Protein AF-A0A3C1FKR0-F1 (afdb_monomer_lite)

pLDDT: mean 97.55, std 2.2, range [83.25, 98.62]

Secondary structure (DSSP, 8-state):
-HHHHHHTT--------TTPPTTGGGGTTT-HHHHHHHHHHHHHHHHHH-

Structure (mmCIF, N/CA/C/O backbone):
data_AF-A0A3C1FKR0-F1
#
_entry.id   AF-A0A3C1FKR0-F1
#
loop_
_atom_site.group_PDB
_atom_site.id
_atom_site.type_symbol
_atom_site.label_atom_id
_atom_site.label_alt_id
_atom_site.label_comp_id
_atom_site.label_asym_id
_atom_site.label_entity_id
_atom_site.label_seq_id
_atom_site.pdbx_PDB_ins_code
_atom_site.Cartn_x
_atom_site.Cartn_y
_atom_site.Cartn_z
_atom_site.occupancy
_atom_site.B_iso_or_equiv
_atom_site.auth_seq_id
_atom_site.auth_comp_id
_atom_site.auth_asym_id
_atom_site.auth_atom_id
_atom_site.pdbx_PDB_model_num
ATOM 1 N N . LEU A 1 1 ? -9.175 -9.979 0.658 1.00 95.69 1 LEU A N 1
ATOM 2 C CA . LEU A 1 1 ? -8.676 -9.798 2.043 1.00 95.69 1 LEU A CA 1
ATOM 3 C C . LEU A 1 1 ? -9.224 -8.512 2.658 1.00 95.69 1 LEU A C 1
ATOM 5 O O . LEU A 1 1 ? -9.889 -8.619 3.677 1.00 95.69 1 LEU A O 1
ATOM 9 N N . ALA A 1 2 ? -9.032 -7.355 2.013 1.00 97.75 2 ALA A N 1
ATOM 10 C CA . ALA A 1 2 ? -9.487 -6.047 2.501 1.00 97.75 2 ALA A CA 1
ATOM 11 C C . ALA A 1 2 ? -10.953 -6.010 2.976 1.00 97.75 2 ALA A C 1
ATOM 13 O O . ALA A 1 2 ? -11.192 -5.681 4.129 1.00 97.75 2 ALA A O 1
ATOM 14 N N . GLU A 1 3 ? -11.918 -6.470 2.170 1.00 98.19 3 GLU A N 1
ATOM 15 C CA . GLU A 1 3 ? -13.337 -6.498 2.585 1.00 98.19 3 GLU A CA 1
ATOM 16 C C . GLU A 1 3 ? -13.600 -7.320 3.852 1.00 98.19 3 GLU A C 1
ATOM 18 O O . GLU A 1 3 ? -14.387 -6.928 4.713 1.00 98.19 3 GLU A O 1
ATOM 23 N N . ARG A 1 4 ? -12.906 -8.455 4.009 1.00 98.56 4 ARG A N 1
ATOM 24 C CA . ARG A 1 4 ? -13.028 -9.287 5.216 1.00 98.56 4 ARG A CA 1
ATOM 25 C C . ARG A 1 4 ? -12.415 -8.590 6.430 1.00 98.56 4 ARG A C 1
ATOM 27 O O . ARG A 1 4 ? -13.008 -8.632 7.499 1.00 98.56 4 ARG A O 1
ATOM 34 N N . ALA A 1 5 ? -11.260 -7.947 6.258 1.00 98.44 5 ALA A N 1
ATOM 35 C CA . ALA A 1 5 ? -10.594 -7.188 7.314 1.00 98.44 5 ALA A CA 1
ATOM 36 C C . ALA A 1 5 ? -11.454 -5.997 7.770 1.00 98.44 5 ALA A C 1
ATOM 38 O O . ALA A 1 5 ? -11.719 -5.855 8.961 1.00 98.44 5 ALA A O 1
ATOM 39 N N . LYS A 1 6 ? -12.003 -5.233 6.819 1.00 98.12 6 LYS A N 1
ATOM 40 C CA . LYS A 1 6 ? -12.929 -4.129 7.089 1.00 98.12 6 LYS A CA 1
ATOM 41 C C . LYS A 1 6 ? -14.178 -4.607 7.829 1.00 98.12 6 LYS A C 1
ATOM 43 O O . LYS A 1 6 ? -14.566 -4.018 8.831 1.00 98.12 6 LYS A O 1
ATOM 48 N N . SER A 1 7 ? -14.772 -5.716 7.381 1.00 98.38 7 SER A N 1
ATOM 49 C CA . SER A 1 7 ? -15.942 -6.325 8.036 1.00 98.38 7 SER A CA 1
ATOM 50 C C . SER A 1 7 ? -15.652 -6.812 9.463 1.00 98.38 7 SER A C 1
ATOM 52 O O . SER A 1 7 ? -16.571 -6.912 10.270 1.00 98.38 7 SER A O 1
ATOM 54 N N . ALA A 1 8 ? -14.388 -7.100 9.787 1.00 98.62 8 ALA A N 1
ATOM 55 C CA . ALA A 1 8 ? -13.935 -7.471 11.126 1.00 98.62 8 ALA A CA 1
ATOM 56 C C . ALA 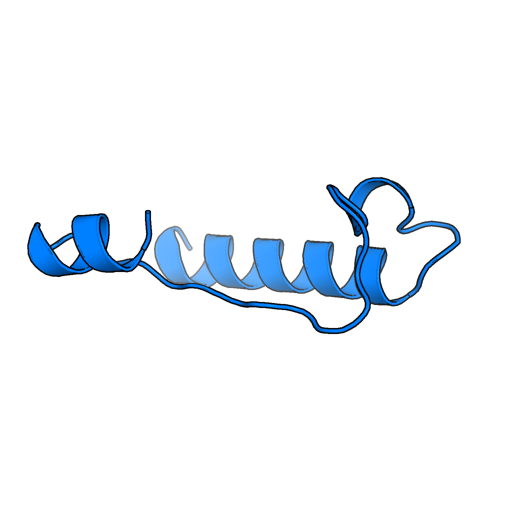A 1 8 ? -13.531 -6.262 11.999 1.00 98.62 8 ALA A C 1
ATOM 58 O 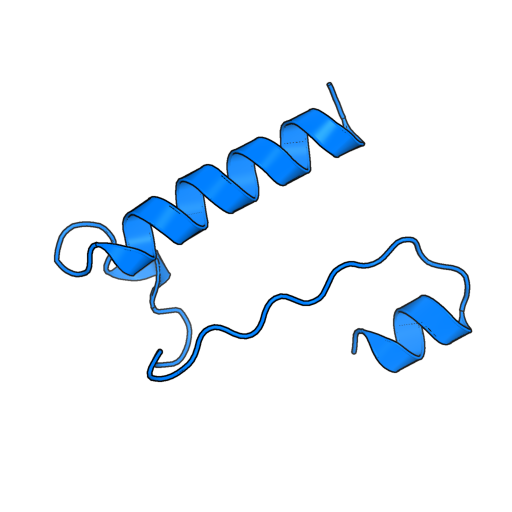O . ALA A 1 8 ? -13.048 -6.459 13.111 1.00 98.62 8 ALA A O 1
ATOM 59 N N . GLY A 1 9 ? -13.705 -5.026 11.514 1.00 98.25 9 GLY A N 1
ATOM 60 C CA . GLY A 1 9 ? -13.334 -3.806 12.239 1.00 98.25 9 GLY A CA 1
ATOM 61 C C . GLY A 1 9 ? -11.837 -3.484 12.224 1.00 98.25 9 GLY A C 1
ATOM 62 O O . GLY A 1 9 ? -11.388 -2.663 13.019 1.00 98.25 9 GLY A O 1
ATOM 63 N N . VAL A 1 10 ? -11.058 -4.119 11.343 1.00 98.25 10 VAL A N 1
ATOM 64 C CA . VAL A 1 10 ? -9.639 -3.791 11.146 1.00 98.25 10 VAL A CA 1
ATOM 65 C C . VAL A 1 10 ? -9.534 -2.526 10.297 1.00 98.25 10 VAL A C 1
ATOM 67 O O . VAL A 1 1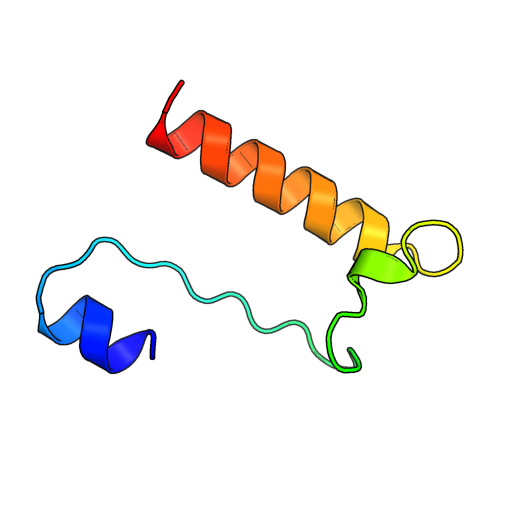0 ? -10.149 -2.451 9.231 1.00 98.25 10 VAL A O 1
ATOM 70 N N . ASP A 1 11 ? -8.732 -1.559 10.745 1.00 96.00 11 ASP A N 1
ATOM 71 C CA . ASP A 1 11 ? -8.332 -0.410 9.927 1.00 96.00 11 ASP A CA 1
ATOM 72 C C . ASP A 1 11 ? -7.462 -0.905 8.761 1.00 96.00 11 ASP A C 1
ATOM 74 O O . ASP A 1 11 ? -6.361 -1.423 8.964 1.00 96.00 11 ASP A O 1
ATOM 78 N N . VAL A 1 12 ? -8.005 -0.848 7.544 1.00 97.44 12 VAL A N 1
ATOM 79 C CA . VAL A 1 12 ? -7.405 -1.449 6.351 1.00 97.44 12 VAL A CA 1
ATOM 80 C C . VAL A 1 12 ? -7.583 -0.544 5.139 1.00 97.44 12 VAL A C 1
ATOM 82 O O . VAL A 1 12 ? -8.687 -0.087 4.840 1.00 97.44 12 VAL A O 1
ATOM 85 N N . THR A 1 13 ? -6.497 -0.380 4.387 1.00 97.19 13 THR A N 1
ATOM 86 C CA . THR A 1 13 ? -6.465 0.327 3.104 1.00 97.19 13 THR A CA 1
ATOM 87 C C . THR A 1 13 ? -6.072 -0.657 2.002 1.00 97.19 13 THR A C 1
ATOM 89 O O . THR A 1 13 ? -5.148 -1.452 2.176 1.00 97.19 13 THR A O 1
ATOM 92 N N . LEU A 1 14 ? -6.787 -0.637 0.872 1.00 97.94 14 LEU A N 1
ATOM 93 C CA . LEU A 1 14 ? -6.441 -1.391 -0.336 1.00 97.94 14 LEU A CA 1
ATOM 94 C C . LEU A 1 14 ? -6.170 -0.411 -1.471 1.00 97.94 14 LEU A C 1
ATOM 96 O O . LEU A 1 14 ? -7.049 0.368 -1.828 1.00 97.94 14 LEU A O 1
ATOM 100 N N . GLU A 1 15 ? -4.992 -0.519 -2.070 1.00 98.19 15 GLU A N 1
ATOM 101 C CA . GLU A 1 15 ? -4.593 0.268 -3.233 1.00 98.19 15 GLU A CA 1
ATOM 102 C C . GLU A 1 15 ? -4.292 -0.689 -4.380 1.00 98.19 15 GLU A C 1
ATOM 104 O O . GLU A 1 15 ? -3.346 -1.476 -4.323 1.00 98.19 15 GLU A O 1
ATOM 109 N N . VAL A 1 16 ? -5.147 -0.663 -5.400 1.00 97.75 16 VAL A N 1
ATOM 110 C CA . VAL A 1 16 ? -4.952 -1.420 -6.637 1.00 97.75 16 VAL A CA 1
ATOM 111 C C . VAL A 1 16 ? -4.258 -0.500 -7.627 1.00 97.75 16 VAL A C 1
ATOM 113 O O . VAL A 1 16 ? -4.713 0.619 -7.843 1.00 97.75 16 VAL A O 1
ATOM 116 N N . TRP A 1 17 ? -3.154 -0.974 -8.196 1.00 98.38 17 TRP A N 1
ATOM 117 C CA . TRP A 1 17 ? -2.393 -0.252 -9.207 1.00 98.38 17 TRP A CA 1
ATOM 118 C C . TRP A 1 17 ? -2.602 -0.955 -10.541 1.00 98.38 17 TRP A C 1
ATOM 120 O O . TRP A 1 17 ? -2.241 -2.127 -10.692 1.00 98.38 17 TRP A O 1
ATOM 130 N N . ASP A 1 18 ? -3.241 -0.254 -11.473 1.00 97.25 18 ASP A N 1
ATOM 131 C CA . ASP A 1 18 ? -3.552 -0.793 -12.791 1.00 97.25 18 ASP A CA 1
ATOM 132 C C . ASP A 1 18 ? -2.268 -1.095 -13.577 1.00 97.25 18 ASP A C 1
ATOM 134 O O . ASP A 1 18 ? -1.225 -0.481 -13.367 1.00 97.25 18 ASP A O 1
ATOM 138 N N . GLU A 1 19 ? -2.345 -2.087 -14.466 1.00 96.31 19 GLU A N 1
ATOM 139 C CA . GLU A 1 19 ? -1.250 -2.502 -15.363 1.00 96.31 19 GLU A CA 1
ATOM 140 C C . GLU A 1 19 ? 0.008 -3.059 -14.666 1.00 96.31 19 GLU A C 1
ATOM 142 O O . GLU A 1 19 ? 0.988 -3.405 -15.329 1.00 96.31 19 GLU A O 1
ATOM 147 N N . MET A 1 20 ? -0.022 -3.235 -13.342 1.00 98.19 20 MET A N 1
ATOM 148 C CA . MET A 1 20 ? 1.097 -3.789 -12.588 1.00 98.19 20 MET A CA 1
ATOM 149 C C . MET A 1 20 ? 1.074 -5.319 -12.529 1.00 98.19 20 MET A C 1
ATOM 151 O O . MET A 1 20 ? 0.061 -5.959 -12.233 1.00 98.19 20 MET A O 1
ATOM 155 N N . ILE A 1 21 ? 2.238 -5.926 -12.761 1.00 97.50 21 ILE A N 1
ATOM 156 C CA . ILE A 1 21 ? 2.457 -7.363 -12.552 1.00 97.50 21 ILE A CA 1
ATOM 157 C C . ILE A 1 21 ? 2.595 -7.689 -11.063 1.00 97.50 21 ILE A C 1
ATOM 159 O O . ILE A 1 21 ? 2.849 -6.816 -10.244 1.00 97.50 21 ILE A O 1
ATOM 163 N N . HIS A 1 22 ? 2.486 -8.963 -10.687 1.00 98.31 22 HIS A N 1
ATOM 164 C CA . HIS A 1 22 ? 2.677 -9.386 -9.298 1.00 98.31 22 HIS A CA 1
ATOM 165 C C . HIS A 1 22 ? 4.047 -8.945 -8.737 1.00 98.31 22 HIS A C 1
ATOM 167 O O . HIS A 1 22 ? 5.081 -9.226 -9.339 1.00 98.31 22 HIS A O 1
ATOM 173 N N . VAL A 1 23 ? 4.044 -8.289 -7.568 1.00 97.88 23 VAL A N 1
ATOM 174 C CA . VAL A 1 23 ? 5.245 -7.800 -6.849 1.00 97.88 23 VAL A CA 1
ATOM 175 C C . VAL A 1 23 ? 6.113 -6.856 -7.699 1.00 97.88 23 VAL A C 1
ATOM 177 O O . VAL A 1 23 ? 7.343 -6.922 -7.694 1.00 97.88 23 VAL A O 1
ATOM 180 N N . TRP A 1 24 ? 5.478 -5.949 -8.442 1.00 98.44 24 TRP A N 1
ATOM 181 C CA . TRP A 1 24 ? 6.170 -4.969 -9.284 1.00 98.44 24 TRP A CA 1
ATOM 182 C C . TRP A 1 24 ? 7.141 -4.054 -8.508 1.00 98.44 24 TRP A C 1
ATOM 184 O O . TRP A 1 24 ? 8.097 -3.544 -9.089 1.00 98.44 24 TRP A O 1
ATOM 194 N N . GLN A 1 25 ? 6.961 -3.897 -7.191 1.00 98.56 25 GLN A N 1
ATOM 195 C CA . GLN A 1 25 ? 7.829 -3.100 -6.313 1.00 98.56 25 GLN A CA 1
ATOM 196 C C . GLN A 1 25 ? 9.290 -3.569 -6.339 1.00 98.56 25 GLN A C 1
ATOM 198 O O . GLN A 1 25 ? 10.203 -2.763 -6.178 1.00 98.56 25 GLN A O 1
ATOM 203 N N . LEU A 1 26 ? 9.534 -4.863 -6.590 1.00 98.31 26 LEU A N 1
ATOM 204 C CA . LEU A 1 26 ? 10.891 -5.406 -6.705 1.00 98.31 26 LEU A CA 1
ATOM 205 C C . LEU A 1 26 ? 11.673 -4.774 -7.869 1.00 98.31 26 LEU A C 1
ATOM 207 O O . LEU A 1 26 ? 12.899 -4.709 -7.832 1.00 98.31 26 LEU A O 1
ATOM 211 N N . PHE A 1 27 ? 10.969 -4.270 -8.882 1.00 97.94 27 PHE A N 1
ATOM 212 C CA . PHE A 1 27 ? 11.551 -3.657 -10.070 1.00 97.94 27 PHE A CA 1
ATOM 213 C C . PHE A 1 27 ? 11.722 -2.138 -9.939 1.00 97.94 27 PHE A C 1
ATOM 215 O O . PHE A 1 27 ? 11.880 -1.472 -10.956 1.00 97.94 27 PHE A O 1
ATOM 222 N N . TYR A 1 28 ? 11.734 -1.572 -8.725 1.00 97.88 28 TYR A N 1
ATOM 223 C CA . TYR A 1 28 ? 11.836 -0.120 -8.488 1.00 97.88 28 TYR A CA 1
ATOM 224 C C . TYR A 1 28 ? 13.005 0.581 -9.208 1.00 97.88 28 TYR A C 1
ATOM 226 O O . TYR A 1 28 ? 12.939 1.776 -9.475 1.00 97.88 28 TYR A O 1
ATOM 234 N N . GLN A 1 29 ? 14.079 -0.145 -9.540 1.00 97.88 29 GLN A N 1
ATOM 235 C CA . GLN A 1 29 ? 15.222 0.401 -10.285 1.00 97.88 29 GLN A CA 1
ATOM 236 C C . GLN A 1 29 ? 14.957 0.564 -11.793 1.00 97.88 29 GLN A C 1
ATOM 238 O O . GLN A 1 29 ? 15.706 1.260 -12.472 1.00 97.88 29 GLN A O 1
ATOM 243 N N . MET A 1 30 ? 13.934 -0.107 -12.324 1.00 97.00 30 MET A N 1
ATOM 244 C CA . MET A 1 30 ? 13.589 -0.158 -13.750 1.00 97.00 30 MET A CA 1
ATOM 245 C C . MET A 1 30 ? 12.157 0.311 -14.044 1.00 97.00 30 MET A C 1
ATOM 247 O O . MET A 1 30 ? 11.848 0.621 -15.191 1.00 97.00 30 MET A O 1
ATOM 251 N N . LEU A 1 31 ? 11.295 0.347 -13.027 1.00 97.00 31 LEU A N 1
ATOM 252 C CA . LEU A 1 31 ? 9.880 0.690 -13.103 1.00 97.00 31 LEU A CA 1
ATOM 253 C C . LEU A 1 31 ? 9.585 1.815 -12.093 1.00 97.00 31 LEU A C 1
ATOM 255 O O . LEU A 1 31 ? 9.656 1.560 -10.885 1.00 97.00 31 LEU A O 1
ATOM 259 N N . PRO A 1 32 ? 9.274 3.046 -12.544 1.00 97.62 32 PRO A N 1
ATOM 260 C CA . PRO A 1 32 ? 9.016 4.18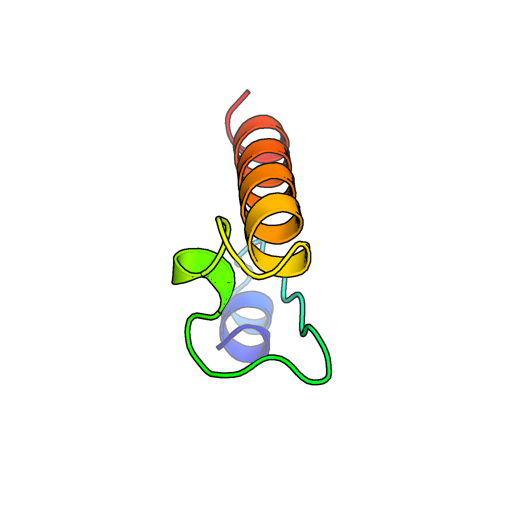7 -11.660 1.00 97.62 32 PRO A CA 1
ATOM 261 C C . PRO A 1 32 ? 7.933 3.926 -10.604 1.00 97.62 32 PRO A C 1
ATOM 263 O O . PRO A 1 32 ? 8.078 4.331 -9.453 1.00 97.62 32 PRO A O 1
ATOM 266 N N . GLU A 1 33 ? 6.887 3.188 -10.967 1.00 98.50 33 GLU A N 1
ATOM 267 C CA . GLU A 1 33 ? 5.781 2.775 -10.100 1.00 98.50 33 GLU A CA 1
ATOM 268 C C . GLU A 1 33 ? 6.267 1.909 -8.933 1.00 98.50 33 GLU A C 1
ATOM 270 O O . GLU A 1 33 ? 5.670 1.911 -7.858 1.00 98.50 33 GLU A O 1
ATOM 275 N N . GLY A 1 34 ? 7.379 1.187 -9.108 1.00 98.50 34 GLY A N 1
ATOM 276 C CA . GLY A 1 34 ? 8.009 0.444 -8.023 1.00 98.50 34 GLY A CA 1
ATOM 277 C C . GLY A 1 34 ? 8.584 1.372 -6.952 1.00 98.50 34 GLY A C 1
ATOM 278 O O . GLY A 1 34 ? 8.380 1.121 -5.768 1.00 98.50 34 GLY A O 1
ATOM 279 N N . ALA A 1 35 ? 9.243 2.467 -7.346 1.00 98.31 35 ALA A N 1
ATOM 280 C CA . ALA A 1 35 ? 9.744 3.466 -6.400 1.00 98.31 35 ALA A CA 1
ATOM 281 C C . ALA A 1 35 ? 8.591 4.227 -5.725 1.00 98.31 35 ALA A C 1
ATOM 283 O O . ALA A 1 35 ? 8.574 4.350 -4.504 1.00 98.31 35 ALA A O 1
ATOM 284 N N . GLN A 1 36 ? 7.574 4.627 -6.496 1.00 98.62 36 GLN A N 1
ATOM 285 C CA . GLN A 1 36 ? 6.377 5.290 -5.963 1.00 98.62 36 GLN A CA 1
ATOM 286 C C . GLN A 1 36 ? 5.639 4.414 -4.940 1.00 98.62 36 GLN A C 1
ATOM 288 O O . GLN A 1 36 ? 5.183 4.907 -3.911 1.00 98.62 36 GLN A O 1
ATOM 293 N N . ALA A 1 37 ? 5.551 3.103 -5.185 1.00 98.62 37 ALA A N 1
ATOM 294 C CA . ALA A 1 37 ? 4.955 2.174 -4.234 1.00 98.62 37 ALA A CA 1
ATOM 295 C C . ALA A 1 37 ? 5.760 2.080 -2.924 1.00 98.62 37 ALA A C 1
ATOM 297 O O . ALA A 1 37 ? 5.161 1.964 -1.857 1.00 98.62 37 ALA A O 1
ATOM 298 N N . LEU A 1 38 ? 7.097 2.146 -2.977 1.00 98.56 38 LEU A N 1
ATOM 299 C CA . LEU A 1 38 ? 7.939 2.165 -1.774 1.00 98.56 38 LEU A CA 1
ATOM 300 C C . LEU A 1 38 ? 7.741 3.453 -0.965 1.00 98.56 38 LEU A C 1
ATOM 302 O O . LEU A 1 38 ? 7.584 3.372 0.254 1.00 98.56 38 LEU A O 1
ATOM 306 N N . ASP A 1 39 ? 7.679 4.608 -1.632 1.00 98.56 39 ASP A N 1
ATOM 307 C C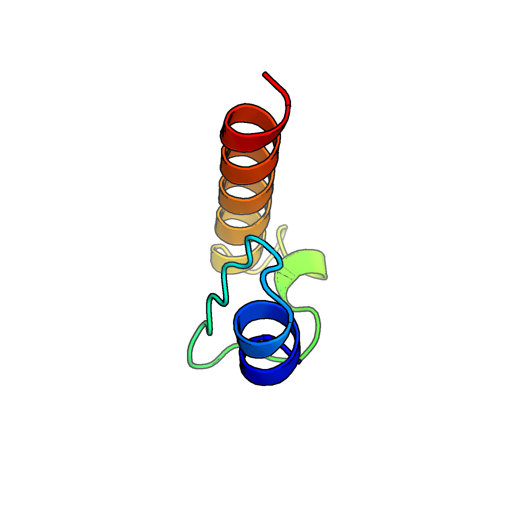A . ASP A 1 39 ? 7.392 5.892 -0.983 1.00 98.56 39 ASP A CA 1
ATOM 308 C C . ASP A 1 39 ? 6.017 5.861 -0.303 1.00 98.56 39 ASP A C 1
ATOM 310 O O . ASP A 1 39 ? 5.896 6.156 0.887 1.00 98.56 39 ASP A O 1
ATOM 314 N N . ARG A 1 40 ? 4.991 5.382 -1.018 1.00 98.56 40 ARG A N 1
ATOM 315 C CA . ARG A 1 40 ? 3.624 5.243 -0.501 1.00 98.56 40 ARG A CA 1
ATOM 316 C C . ARG A 1 40 ? 3.539 4.318 0.716 1.00 98.56 40 ARG A C 1
ATOM 318 O O . ARG A 1 40 ? 2.810 4.616 1.666 1.00 98.56 40 ARG A O 1
ATOM 325 N N . ILE A 1 41 ? 4.280 3.207 0.711 1.00 98.31 41 ILE A N 1
ATOM 326 C CA . ILE A 1 41 ? 4.399 2.319 1.876 1.00 98.31 41 ILE A CA 1
ATOM 327 C C . ILE A 1 41 ? 5.027 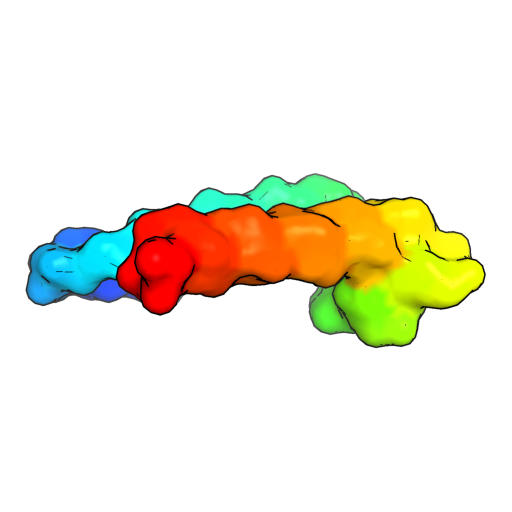3.081 3.047 1.00 98.31 41 ILE A C 1
ATOM 329 O O . ILE A 1 41 ? 4.516 2.998 4.161 1.00 98.31 41 ILE A O 1
ATOM 333 N N . GLY A 1 42 ? 6.093 3.849 2.805 1.00 98.19 42 GLY A N 1
ATOM 334 C CA . GLY A 1 42 ? 6.723 4.693 3.820 1.00 98.19 42 GLY A CA 1
ATOM 335 C C . GLY A 1 42 ? 5.744 5.686 4.451 1.00 98.19 42 GLY A C 1
ATOM 336 O O . GLY A 1 42 ? 5.642 5.747 5.676 1.00 98.19 42 GLY A O 1
ATOM 337 N N . GLU A 1 43 ? 4.967 6.397 3.633 1.00 98.44 43 GLU A N 1
ATOM 338 C CA . GLU A 1 43 ? 3.919 7.315 4.097 1.00 98.44 43 GLU A CA 1
ATOM 339 C C . GLU A 1 43 ? 2.880 6.607 4.971 1.00 98.44 43 GLU A C 1
ATOM 341 O O . GLU A 1 43 ? 2.520 7.112 6.032 1.00 98.44 43 GLU A O 1
ATOM 346 N N . TYR A 1 44 ? 2.429 5.415 4.566 1.00 98.06 44 TYR A N 1
ATOM 347 C CA . TYR A 1 44 ? 1.479 4.628 5.352 1.00 98.06 44 TYR A CA 1
ATOM 348 C C . TYR A 1 44 ? 2.052 4.233 6.720 1.00 98.06 44 TYR A C 1
ATOM 350 O O . TYR A 1 44 ? 1.356 4.307 7.731 1.00 98.06 44 TYR A O 1
ATOM 358 N N . LEU A 1 45 ? 3.324 3.832 6.775 1.00 97.94 45 LEU A N 1
ATOM 359 C CA . LEU A 1 45 ? 3.976 3.486 8.039 1.00 97.94 45 LEU A CA 1
ATOM 360 C C . LEU A 1 45 ? 4.095 4.699 8.967 1.00 97.94 45 LEU A C 1
ATOM 362 O O . LEU A 1 45 ? 3.835 4.567 10.161 1.00 97.94 45 LEU A O 1
ATOM 366 N N . VAL A 1 46 ? 4.437 5.873 8.430 1.00 98.19 46 VAL A N 1
ATOM 367 C CA . VAL A 1 46 ? 4.478 7.124 9.202 1.00 98.19 46 VAL A CA 1
ATOM 368 C C . VAL A 1 46 ? 3.084 7.509 9.697 1.00 98.19 46 VAL A C 1
ATOM 370 O O . VAL A 1 46 ? 2.941 7.862 10.857 1.00 98.19 46 VAL A O 1
ATOM 373 N N . GLU A 1 47 ? 2.044 7.389 8.869 1.00 96.62 47 GLU A N 1
ATOM 374 C CA . GLU A 1 47 ? 0.662 7.684 9.275 1.00 96.62 47 GLU A CA 1
ATOM 375 C C . GLU A 1 47 ? 0.186 6.789 10.432 1.00 96.62 47 GLU A C 1
ATOM 377 O O . GLU A 1 47 ? -0.531 7.249 11.320 1.00 96.62 47 GLU A O 1
ATOM 382 N N . LYS A 1 48 ? 0.551 5.499 10.420 1.00 95.50 48 LYS A N 1
ATOM 383 C CA . LYS A 1 48 ? 0.067 4.531 11.416 1.00 95.50 48 LYS A CA 1
ATOM 384 C C . LYS A 1 48 ? 0.931 4.444 12.671 1.00 95.50 48 LYS A C 1
ATOM 386 O O . LYS A 1 48 ? 0.395 4.084 13.720 1.00 95.50 48 LYS A O 1
ATOM 391 N N . TRP A 1 49 ? 2.237 4.698 12.570 1.00 95.50 49 TRP A N 1
ATOM 392 C CA . TRP A 1 49 ? 3.203 4.452 13.652 1.00 95.50 49 TRP A CA 1
ATOM 393 C C . TRP A 1 49 ? 4.125 5.630 13.990 1.00 95.50 49 TRP A C 1
ATOM 395 O O . TRP A 1 49 ? 4.906 5.502 14.935 1.00 95.50 49 TRP A O 1
ATOM 405 N N . GLY A 1 50 ? 4.084 6.724 13.229 1.00 83.25 50 GLY A N 1
ATOM 406 C CA . GLY A 1 50 ? 4.768 7.975 13.573 1.00 83.25 50 GLY A CA 1
ATOM 407 C C . GLY A 1 50 ? 4.012 8.748 14.643 1.00 83.25 50 GLY A C 1
ATOM 408 O O . GLY A 1 50 ? 4.691 9.266 15.557 1.00 83.25 50 GLY A O 1
#

Radius of gyration: 12.93 Å; chains: 1; bounding box: 31×18×29 Å

Foldseek 3Di:
DQVVCVVVVHPDDDDDDPPDDPPNLVVVVPDVVNVVVVVVVVVVCVVVPD

Sequence (50 aa):
LAERAKSAGVDVTLEVWDEMIHVWQLFYQMLPEGAQALDRIGEYLVEKWG